Protein AF-A0A4V1RQA1-F1 (afdb_monomer)

Structure (mmCIF, N/CA/C/O backbone):
data_AF-A0A4V1RQA1-F1
#
_entry.id   AF-A0A4V1RQA1-F1
#
loop_
_atom_site.group_PDB
_atom_site.id
_atom_site.type_symbol
_atom_site.label_atom_id
_atom_site.label_alt_id
_atom_site.label_comp_id
_atom_site.label_asym_id
_atom_site.label_entity_id
_atom_site.label_seq_id
_atom_site.pdbx_PDB_ins_code
_atom_site.Cartn_x
_atom_site.Cartn_y
_atom_site.Cartn_z
_atom_site.occupancy
_atom_site.B_iso_or_equiv
_atom_site.auth_seq_id
_atom_site.auth_comp_id
_atom_site.auth_asym_id
_atom_site.auth_atom_id
_atom_site.pdbx_PDB_model_num
ATOM 1 N N . MET A 1 1 ? 8.303 -8.790 -2.293 1.00 93.56 1 MET A N 1
ATOM 2 C CA . MET A 1 1 ? 8.336 -7.362 -2.661 1.00 93.56 1 MET A CA 1
ATOM 3 C C . MET A 1 1 ? 8.379 -6.542 -1.386 1.00 93.56 1 MET A C 1
ATOM 5 O O . MET A 1 1 ? 7.688 -6.918 -0.443 1.00 93.56 1 MET A O 1
ATOM 9 N N . ARG A 1 2 ? 9.182 -5.478 -1.336 1.00 96.75 2 ARG A N 1
ATOM 10 C CA . ARG A 1 2 ? 9.127 -4.486 -0.250 1.00 96.75 2 ARG A CA 1
ATOM 11 C C . ARG A 1 2 ? 8.047 -3.449 -0.560 1.00 96.75 2 ARG A C 1
ATOM 13 O O . ARG A 1 2 ? 7.865 -3.123 -1.731 1.00 96.75 2 ARG A O 1
ATOM 20 N N . VAL A 1 3 ? 7.338 -2.969 0.451 1.00 98.25 3 VAL A N 1
ATOM 21 C CA . VAL A 1 3 ? 6.314 -1.930 0.291 1.00 98.25 3 VAL A CA 1
ATOM 22 C C . VAL A 1 3 ? 6.918 -0.552 0.524 1.00 98.25 3 VAL A C 1
ATOM 24 O O . VAL A 1 3 ? 7.592 -0.327 1.526 1.00 98.25 3 VAL A O 1
ATOM 27 N N . GLU A 1 4 ? 6.651 0.366 -0.397 1.00 98.38 4 GLU A N 1
ATOM 28 C CA . GLU A 1 4 ? 7.039 1.772 -0.309 1.00 98.38 4 GLU A CA 1
ATOM 29 C C . GLU A 1 4 ? 5.863 2.674 -0.683 1.00 98.38 4 GLU A C 1
ATOM 31 O O . GLU A 1 4 ? 4.895 2.238 -1.307 1.00 98.38 4 GLU A O 1
ATOM 36 N N . TYR A 1 5 ? 5.948 3.943 -0.299 1.00 98.38 5 TYR A N 1
ATOM 37 C CA . TYR A 1 5 ? 4.996 4.959 -0.725 1.00 98.38 5 TYR A CA 1
ATOM 38 C C . TYR A 1 5 ? 5.570 5.777 -1.868 1.00 98.38 5 TYR A C 1
ATOM 40 O O . TYR A 1 5 ? 6.693 6.270 -1.773 1.00 98.38 5 TYR A O 1
ATOM 48 N N . GLU A 1 6 ? 4.737 6.038 -2.867 1.00 98.00 6 GLU A N 1
ATOM 49 C CA . GLU A 1 6 ? 4.892 7.254 -3.657 1.00 98.00 6 GLU A CA 1
ATOM 50 C C . GLU A 1 6 ? 4.411 8.463 -2.836 1.00 98.00 6 GLU A C 1
ATOM 52 O O . GLU A 1 6 ? 3.561 8.305 -1.947 1.00 98.00 6 GLU A O 1
ATOM 57 N N . PRO A 1 7 ? 4.878 9.691 -3.136 1.00 98.00 7 PRO A N 1
ATOM 58 C CA . PRO A 1 7 ? 4.455 10.890 -2.412 1.00 98.00 7 PRO A CA 1
ATOM 59 C C . PRO A 1 7 ? 2.929 11.041 -2.318 1.00 98.00 7 PRO A C 1
ATOM 61 O O . PRO A 1 7 ? 2.405 11.364 -1.253 1.00 98.00 7 PRO A O 1
ATOM 64 N N . SER A 1 8 ? 2.205 10.734 -3.400 1.00 98.06 8 SER A N 1
ATOM 65 C CA . SER A 1 8 ? 0.737 10.781 -3.434 1.00 98.06 8 SER A CA 1
ATOM 66 C C . SER A 1 8 ? 0.085 9.743 -2.519 1.00 98.06 8 SER A C 1
ATOM 68 O O . SER A 1 8 ? -0.908 10.048 -1.860 1.00 98.06 8 SER A O 1
ATOM 70 N N . GLY A 1 9 ? 0.655 8.539 -2.432 1.00 98.25 9 GLY A N 1
ATOM 71 C CA . GLY A 1 9 ? 0.155 7.482 -1.560 1.00 98.25 9 GLY A CA 1
ATOM 72 C C . GLY A 1 9 ? 0.349 7.832 -0.091 1.00 98.25 9 GLY A C 1
ATOM 73 O O . GLY A 1 9 ? -0.576 7.667 0.703 1.00 98.25 9 GLY A O 1
ATOM 74 N N . LEU A 1 10 ? 1.513 8.391 0.260 1.00 98.38 10 LEU A N 1
ATOM 75 C CA . LEU A 1 10 ? 1.777 8.867 1.617 1.00 98.38 10 LEU A CA 1
ATOM 76 C C . LEU A 1 10 ? 0.804 9.986 2.011 1.00 98.38 10 LEU A C 1
ATOM 78 O O . LEU A 1 10 ? 0.210 9.925 3.088 1.00 98.38 10 LEU A O 1
ATOM 82 N N . SER A 1 11 ? 0.590 10.970 1.130 1.00 98.44 11 SER A N 1
ATOM 83 C CA . SER A 1 11 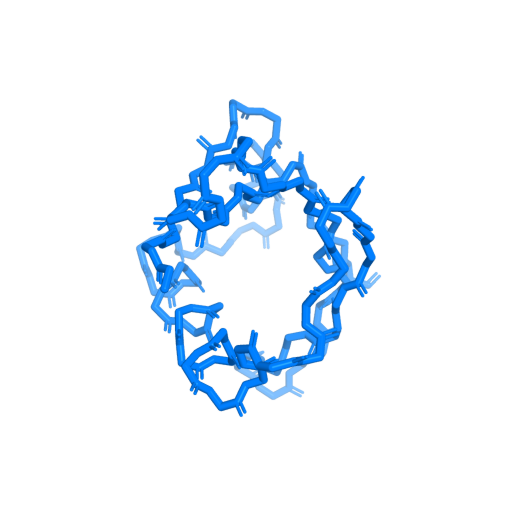? -0.394 12.033 1.366 1.00 98.44 11 SER A CA 1
ATOM 84 C C . SER A 1 11 ? -1.815 11.487 1.522 1.00 98.44 11 SER A C 1
ATOM 86 O O . SER A 1 11 ? -2.543 11.949 2.396 1.00 98.44 11 SER A O 1
ATOM 88 N N . ALA A 1 12 ? -2.218 10.488 0.731 1.00 98.38 12 ALA A N 1
ATOM 89 C CA . ALA A 1 12 ? -3.539 9.869 0.847 1.00 98.38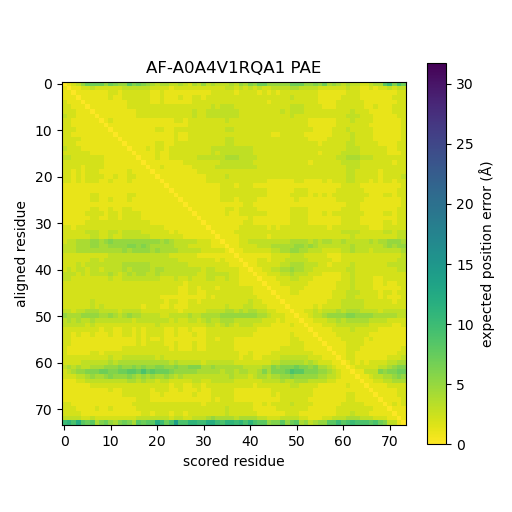 12 ALA A CA 1
ATOM 90 C C . ALA A 1 12 ? -3.743 9.194 2.215 1.00 98.38 12 ALA A C 1
ATOM 92 O O . ALA A 1 12 ? -4.751 9.432 2.877 1.00 98.38 12 ALA A O 1
ATOM 93 N N . VAL A 1 13 ? -2.758 8.421 2.680 1.00 98.06 13 VAL A N 1
ATOM 94 C CA . VAL A 1 13 ? -2.787 7.775 4.004 1.00 98.06 13 VAL A CA 1
ATOM 95 C C . VAL A 1 13 ? -2.862 8.804 5.134 1.00 98.06 13 VAL A C 1
ATOM 97 O O . VAL A 1 13 ? -3.670 8.653 6.051 1.00 98.06 13 VAL A O 1
ATOM 100 N N . GLN A 1 14 ? -2.082 9.883 5.044 1.00 97.88 14 GLN A N 1
ATOM 101 C CA . GLN A 1 14 ? -2.098 10.969 6.028 1.00 97.88 14 GLN A CA 1
ATOM 102 C C . GLN A 1 14 ? -3.432 11.729 6.040 1.00 97.88 14 GLN A C 1
ATOM 104 O O . GLN A 1 14 ? -3.950 12.029 7.113 1.00 97.88 14 GLN A O 1
ATOM 109 N N . ASN A 1 15 ? -4.027 11.989 4.871 1.00 97.94 15 ASN A N 1
ATOM 110 C CA . ASN A 1 15 ? -5.335 12.644 4.757 1.00 97.94 15 ASN A CA 1
ATOM 111 C C . ASN A 1 15 ? -6.473 11.795 5.339 1.00 97.94 15 ASN A C 1
ATOM 113 O O . ASN A 1 15 ? -7.449 12.340 5.848 1.00 97.94 15 ASN A O 1
ATOM 117 N N . LEU A 1 16 ? -6.340 10.467 5.294 1.00 96.94 16 LEU A N 1
ATOM 118 C CA . LEU A 1 16 ? -7.250 9.531 5.957 1.00 96.94 16 LEU A CA 1
ATOM 119 C C . LEU A 1 16 ? -7.007 9.430 7.477 1.00 96.94 16 LEU A C 1
ATOM 121 O O . LEU A 1 16 ? -7.718 8.691 8.155 1.00 96.94 16 LEU A O 1
ATOM 125 N N . GLY A 1 17 ? -6.015 10.145 8.022 1.00 97.31 17 GLY A N 1
ATOM 126 C CA . GLY A 1 17 ? -5.666 10.111 9.444 1.00 97.31 17 GLY A CA 1
ATOM 127 C C . GLY A 1 17 ? -5.034 8.792 9.895 1.00 97.31 17 GLY A C 1
ATOM 128 O O . GLY A 1 17 ? -5.075 8.468 11.081 1.00 97.31 17 GLY A O 1
ATOM 129 N N . LEU A 1 18 ? -4.480 8.011 8.965 1.00 97.25 18 LEU A N 1
ATOM 130 C CA . LEU A 1 18 ? -3.870 6.716 9.255 1.00 97.25 18 LEU A CA 1
ATOM 131 C C . LEU A 1 18 ? -2.393 6.873 9.631 1.00 97.25 18 LEU A C 1
ATOM 133 O O . LEU A 1 18 ? -1.675 7.713 9.086 1.00 97.25 18 LEU A O 1
ATOM 137 N N . ASP A 1 19 ? -1.912 6.001 10.517 1.00 98.00 19 ASP A N 1
ATOM 138 C CA . ASP A 1 19 ? -0.478 5.857 10.766 1.00 98.00 19 ASP A CA 1
ATOM 139 C C . ASP A 1 19 ? 0.197 5.212 9.547 1.00 98.00 19 ASP A C 1
ATOM 141 O O . ASP A 1 19 ? -0.082 4.063 9.193 1.00 98.00 19 ASP A O 1
ATOM 145 N N . ALA A 1 20 ? 1.088 5.960 8.894 1.00 97.75 20 ALA A N 1
ATOM 146 C CA . ALA A 1 20 ? 1.697 5.528 7.642 1.00 97.75 20 ALA A CA 1
ATOM 147 C C . ALA A 1 20 ? 2.587 4.288 7.785 1.00 97.75 20 ALA A C 1
ATOM 149 O O . ALA A 1 20 ? 2.657 3.478 6.856 1.00 97.75 20 ALA A O 1
ATOM 150 N N . ILE A 1 21 ? 3.239 4.107 8.934 1.00 98.00 21 ILE A N 1
ATOM 151 C CA . ILE A 1 21 ? 4.126 2.966 9.176 1.00 98.00 21 ILE A CA 1
ATOM 152 C C . ILE A 1 21 ? 3.280 1.713 9.410 1.00 98.00 21 ILE A C 1
ATOM 154 O O . ILE A 1 21 ? 3.499 0.679 8.775 1.00 98.00 21 ILE A O 1
ATOM 158 N N . ALA A 1 22 ? 2.278 1.802 10.281 1.00 98.12 22 ALA A N 1
ATOM 159 C CA . ALA A 1 22 ? 1.383 0.694 10.577 1.00 98.12 22 ALA A CA 1
ATOM 160 C C . ALA A 1 22 ? 0.545 0.288 9.351 1.00 98.12 22 ALA A C 1
ATOM 162 O O . ALA A 1 22 ? 0.391 -0.909 9.094 1.00 98.12 22 ALA A O 1
ATOM 163 N N . PHE A 1 23 ? 0.089 1.250 8.541 1.00 98.44 23 PHE A N 1
ATOM 164 C CA . PHE A 1 23 ? -0.607 0.953 7.289 1.00 98.44 23 PHE A CA 1
ATOM 165 C C . PHE A 1 23 ? 0.311 0.257 6.272 1.00 98.44 23 PHE A C 1
ATOM 167 O O . PHE A 1 23 ? -0.074 -0.765 5.705 1.00 98.44 23 PHE A O 1
ATOM 174 N N . ALA A 1 24 ? 1.556 0.722 6.099 1.00 98.38 24 ALA A N 1
ATOM 175 C CA . ALA A 1 24 ? 2.520 0.061 5.214 1.00 98.38 24 ALA A CA 1
ATOM 176 C C . ALA A 1 24 ? 2.806 -1.384 5.647 1.00 98.38 24 ALA A C 1
ATOM 178 O O . ALA A 1 24 ? 2.908 -2.267 4.798 1.00 98.38 24 ALA A O 1
ATOM 179 N N . ASN A 1 25 ? 2.861 -1.654 6.956 1.00 98.44 25 ASN A N 1
ATOM 180 C CA . ASN A 1 25 ? 3.010 -3.013 7.481 1.00 98.44 25 ASN A CA 1
ATOM 181 C C . ASN A 1 25 ? 1.807 -3.910 7.140 1.00 98.44 25 ASN A C 1
ATOM 183 O O . ASN A 1 25 ? 1.992 -5.084 6.813 1.00 98.44 25 ASN A O 1
ATOM 187 N N . ALA A 1 26 ? 0.584 -3.374 7.168 1.00 98.31 26 ALA A N 1
ATOM 188 C CA . ALA A 1 26 ? -0.610 -4.114 6.756 1.00 98.31 26 ALA A CA 1
ATOM 189 C C . ALA A 1 26 ? -0.596 -4.427 5.250 1.00 98.31 26 ALA A C 1
ATOM 191 O O . ALA A 1 26 ? -0.845 -5.568 4.850 1.00 98.31 26 ALA A O 1
ATOM 192 N N . VAL A 1 27 ? -0.211 -3.455 4.417 1.00 98.44 27 VAL A N 1
ATOM 193 C CA . VAL A 1 27 ? -0.004 -3.674 2.976 1.00 98.44 27 VAL A CA 1
ATOM 194 C C . VAL A 1 27 ? 1.103 -4.710 2.747 1.00 98.44 27 VAL A C 1
ATOM 196 O O . VAL A 1 27 ? 0.934 -5.616 1.936 1.00 98.44 27 VAL A O 1
ATOM 199 N N . GLN A 1 28 ? 2.205 -4.651 3.501 1.00 98.56 28 GLN A N 1
ATOM 200 C CA . GLN A 1 28 ? 3.307 -5.612 3.412 1.00 98.56 28 GLN A CA 1
ATOM 201 C C . GLN A 1 28 ? 2.852 -7.037 3.747 1.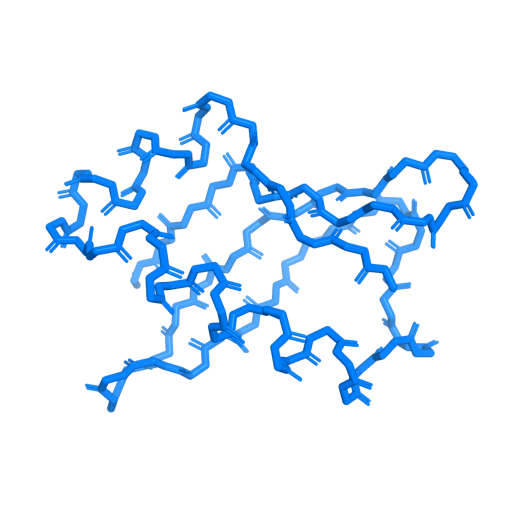00 98.56 28 GLN A C 1
ATOM 203 O O . GLN A 1 28 ? 3.236 -7.980 3.052 1.00 98.56 28 GLN A O 1
ATOM 208 N N . ALA A 1 29 ? 2.011 -7.207 4.770 1.00 98.19 29 ALA A N 1
ATOM 209 C CA . ALA A 1 29 ? 1.420 -8.499 5.105 1.00 98.19 29 ALA A CA 1
ATOM 210 C C . ALA A 1 29 ? 0.543 -9.032 3.960 1.00 98.19 29 ALA A C 1
ATOM 212 O O . ALA A 1 29 ? 0.682 -10.192 3.569 1.00 98.19 29 ALA A O 1
ATOM 213 N N . TRP A 1 30 ? -0.293 -8.176 3.365 1.00 97.81 30 TRP A N 1
ATOM 214 C CA . TRP A 1 30 ? -1.110 -8.544 2.208 1.00 97.81 30 TRP A CA 1
ATOM 215 C C . TRP A 1 30 ? -0.254 -8.940 0.994 1.00 97.81 30 TRP A C 1
ATOM 217 O O . TRP A 1 30 ? -0.509 -9.974 0.373 1.00 97.81 30 TRP A O 1
ATOM 227 N N . VAL A 1 31 ? 0.797 -8.172 0.691 1.00 97.75 31 VAL A N 1
ATOM 228 C CA . VAL A 1 31 ? 1.741 -8.445 -0.406 1.00 97.75 31 VAL A CA 1
ATOM 229 C C . VAL A 1 31 ? 2.447 -9.786 -0.208 1.00 97.75 31 VAL A C 1
ATOM 231 O O . VAL A 1 31 ? 2.605 -10.541 -1.165 1.00 97.75 31 VAL A O 1
ATOM 234 N N . ASN A 1 32 ? 2.837 -10.123 1.023 1.00 97.12 32 ASN A N 1
ATOM 235 C CA . ASN A 1 32 ? 3.490 -11.400 1.320 1.00 97.12 32 ASN A CA 1
ATOM 236 C C . ASN A 1 32 ? 2.586 -12.607 1.021 1.00 97.12 32 ASN A C 1
ATOM 238 O O . ASN A 1 32 ? 3.085 -13.631 0.553 1.00 97.12 32 ASN A O 1
ATOM 242 N N . VAL A 1 33 ? 1.275 -12.478 1.252 1.00 97.25 33 VAL A N 1
ATOM 243 C CA . VAL A 1 33 ? 0.280 -13.526 0.965 1.00 97.25 33 VAL A CA 1
ATOM 244 C C . VAL A 1 33 ? -0.057 -13.597 -0.527 1.00 97.25 33 VAL A C 1
ATOM 246 O O . VAL A 1 33 ? -0.217 -14.687 -1.066 1.00 97.25 33 VAL A O 1
ATOM 249 N N . ASN A 1 34 ? -0.136 -12.454 -1.210 1.00 96.31 34 ASN A N 1
ATOM 250 C CA . ASN A 1 34 ? -0.651 -12.367 -2.581 1.00 96.31 34 ASN A CA 1
ATOM 251 C C . ASN A 1 34 ? 0.436 -12.242 -3.653 1.00 96.31 34 ASN A C 1
ATOM 253 O O . ASN A 1 34 ? 0.112 -11.987 -4.809 1.00 96.31 34 ASN A O 1
ATOM 257 N N . LYS A 1 35 ? 1.713 -12.422 -3.295 1.00 91.56 35 LYS A N 1
ATOM 258 C CA . LYS A 1 35 ? 2.881 -12.138 -4.149 1.00 91.56 35 LYS A CA 1
ATOM 259 C C . LYS A 1 35 ? 2.793 -12.689 -5.581 1.00 91.56 35 LYS A C 1
ATOM 261 O O . LYS A 1 35 ? 3.311 -12.055 -6.490 1.00 91.56 35 LYS A O 1
ATOM 266 N N . GLU A 1 36 ? 2.157 -13.846 -5.774 1.00 91.81 36 GLU A N 1
ATOM 267 C CA . GLU A 1 36 ? 2.050 -14.536 -7.070 1.00 91.81 36 GLU A CA 1
ATOM 268 C C . GLU A 1 36 ? 0.938 -13.965 -7.966 1.00 91.81 36 GLU A C 1
ATOM 270 O O . GLU A 1 36 ? 0.969 -14.156 -9.176 1.00 91.81 36 GLU A O 1
ATOM 275 N N . ASN A 1 37 ? -0.011 -13.227 -7.381 1.00 93.94 37 ASN A N 1
ATOM 276 C CA . ASN A 1 37 ? -1.182 -12.663 -8.057 1.00 93.94 37 ASN A CA 1
ATOM 277 C C . ASN A 1 37 ? -1.087 -11.139 -8.255 1.00 93.94 37 ASN A C 1
ATOM 279 O O . ASN A 1 37 ? -2.036 -10.515 -8.728 1.00 93.94 37 ASN A O 1
ATOM 283 N N . ILE A 1 38 ? 0.028 -10.516 -7.860 1.00 95.94 38 ILE A N 1
ATOM 284 C CA . ILE A 1 38 ? 0.244 -9.077 -8.040 1.00 95.94 38 ILE A CA 1
ATOM 285 C C . ILE A 1 38 ? 0.489 -8.795 -9.522 1.00 95.94 38 ILE A C 1
ATOM 287 O O . ILE A 1 38 ? 1.384 -9.379 -10.133 1.00 95.94 38 ILE A O 1
ATOM 291 N N . ASN A 1 39 ? -0.292 -7.875 -10.095 1.00 96.38 39 ASN A N 1
ATOM 292 C CA . ASN A 1 39 ? -0.147 -7.501 -11.495 1.00 96.38 39 ASN A CA 1
ATOM 293 C C . ASN A 1 39 ? 1.160 -6.706 -11.689 1.00 96.38 39 ASN A C 1
ATOM 295 O O . ASN A 1 39 ? 1.299 -5.634 -11.088 1.00 96.38 39 ASN A O 1
ATOM 299 N N . PRO A 1 40 ? 2.094 -7.165 -12.546 1.00 95.06 40 PRO A N 1
ATOM 300 C CA . PRO A 1 40 ? 3.340 -6.450 -12.821 1.00 95.06 40 PRO A CA 1
ATOM 301 C C . PRO A 1 40 ? 3.146 -5.057 -13.439 1.00 95.06 40 PRO A C 1
ATOM 303 O O . PRO A 1 40 ? 4.071 -4.255 -13.446 1.00 95.06 40 PRO A O 1
ATOM 306 N N . GLN A 1 41 ? 1.958 -4.750 -13.963 1.00 95.31 41 GLN A N 1
ATOM 307 C CA . GLN A 1 41 ? 1.626 -3.436 -14.523 1.00 95.31 41 GLN A CA 1
ATOM 308 C C . GLN A 1 41 ? 0.971 -2.491 -13.499 1.00 95.31 41 GLN A C 1
ATOM 310 O O . GLN A 1 41 ? 0.602 -1.371 -13.845 1.00 95.31 41 GLN A O 1
ATOM 315 N N . GLY A 1 42 ? 0.825 -2.928 -12.244 1.00 96.50 42 GLY A N 1
ATOM 316 C CA . GLY A 1 42 ? 0.064 -2.219 -11.219 1.00 96.50 42 GLY A CA 1
ATOM 317 C C . GLY A 1 42 ? -1.425 -2.570 -11.222 1.00 96.50 42 GLY A C 1
ATOM 318 O O . GLY A 1 42 ? -1.909 -3.384 -12.013 1.00 96.50 42 GLY A O 1
ATOM 319 N N . GLY A 1 43 ? -2.169 -1.973 -10.296 1.00 97.44 43 GLY A N 1
ATOM 320 C CA . GLY A 1 43 ? -3.596 -2.237 -10.144 1.00 97.44 43 GLY A 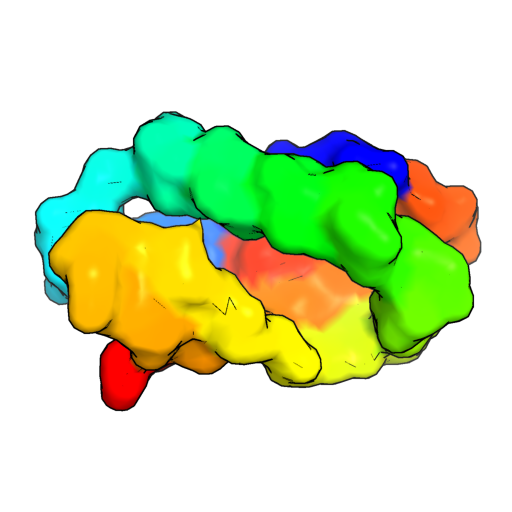CA 1
ATOM 321 C C . GLY A 1 43 ? -4.172 -1.688 -8.847 1.00 97.44 43 GLY A C 1
ATOM 322 O O . GLY A 1 43 ? -3.638 -0.755 -8.257 1.00 97.44 43 GLY A O 1
ATOM 323 N N . ASN A 1 44 ? -5.276 -2.288 -8.405 1.00 98.00 44 ASN A N 1
ATOM 324 C CA . ASN A 1 44 ? -5.908 -1.984 -7.125 1.00 98.00 44 ASN A CA 1
ATOM 325 C C . ASN A 1 44 ? -5.932 -3.238 -6.246 1.00 98.00 44 ASN A C 1
ATOM 327 O O . ASN A 1 44 ? -6.156 -4.341 -6.745 1.00 98.00 44 ASN A O 1
ATOM 331 N N . ALA A 1 45 ? -5.728 -3.067 -4.944 1.00 97.56 45 ALA A N 1
ATOM 332 C CA . ALA A 1 45 ? -5.814 -4.118 -3.937 1.00 97.56 45 ALA A CA 1
ATOM 333 C C . ALA A 1 45 ? -6.743 -3.684 -2.798 1.00 97.56 45 ALA A C 1
ATOM 335 O O . ALA A 1 45 ? -6.764 -2.515 -2.425 1.00 97.56 45 ALA A O 1
ATOM 336 N N . GLN A 1 46 ? -7.505 -4.627 -2.243 1.00 97.94 46 GLN A N 1
ATOM 337 C CA . GLN A 1 46 ? -8.300 -4.408 -1.033 1.00 97.94 46 GLN A CA 1
ATOM 338 C C . GLN A 1 46 ? -7.468 -4.819 0.181 1.00 97.94 46 GLN A C 1
ATOM 340 O O . GLN A 1 46 ? -7.137 -5.998 0.331 1.00 97.94 46 GLN A O 1
ATOM 345 N N . ILE A 1 47 ? -7.111 -3.851 1.023 1.00 97.94 47 ILE A N 1
ATOM 346 C CA . ILE A 1 47 ? -6.236 -4.051 2.179 1.00 97.94 47 ILE A CA 1
ATOM 347 C C . ILE A 1 47 ? -7.062 -3.959 3.466 1.00 97.94 47 ILE A C 1
ATOM 349 O O . ILE A 1 47 ? -7.541 -2.870 3.798 1.00 97.94 47 ILE A O 1
ATOM 353 N N . PRO A 1 48 ? -7.221 -5.068 4.211 1.00 96.50 48 PRO A N 1
ATOM 354 C CA . PRO A 1 48 ? -7.876 -5.034 5.507 1.00 96.50 48 PRO A CA 1
ATOM 355 C C . PRO A 1 48 ? -6.970 -4.352 6.539 1.00 96.50 48 PRO A C 1
ATOM 357 O O . PRO A 1 48 ? -5.841 -4.786 6.777 1.00 96.50 48 PRO A O 1
ATOM 360 N N . TYR A 1 49 ? -7.465 -3.296 7.179 1.00 97.25 49 TYR A N 1
ATOM 361 C CA . TYR A 1 49 ? -6.754 -2.557 8.218 1.00 97.25 49 TYR A CA 1
ATOM 362 C C . TYR A 1 49 ? -7.739 -1.956 9.226 1.00 97.25 49 TYR A C 1
ATOM 364 O O . TYR A 1 49 ? -8.718 -1.324 8.841 1.00 97.25 49 TYR A O 1
ATOM 372 N N . LEU A 1 50 ? -7.498 -2.175 10.525 1.00 94.88 50 LEU A N 1
ATOM 373 C CA . LEU A 1 50 ? -8.332 -1.670 11.632 1.00 94.88 50 LEU A CA 1
ATOM 374 C C . LEU A 1 50 ? -9.846 -1.942 11.483 1.00 94.88 50 LEU A C 1
ATOM 376 O O . LEU A 1 50 ? -10.672 -1.131 11.882 1.00 94.88 50 LEU A O 1
ATOM 380 N N . GLY A 1 51 ? -10.220 -3.097 10.921 1.00 94.00 51 GLY A N 1
ATOM 381 C CA . GLY A 1 51 ? -11.628 -3.475 10.725 1.00 94.00 51 GLY A CA 1
ATOM 382 C C . GLY A 1 51 ? -12.286 -2.883 9.473 1.00 94.00 51 GLY A C 1
ATOM 383 O O . GLY A 1 51 ? -13.478 -3.087 9.259 1.00 94.00 51 GLY A O 1
ATOM 384 N N . HIS A 1 52 ? -11.515 -2.200 8.629 1.00 95.25 52 HIS A N 1
ATOM 385 C CA . HIS A 1 52 ? -11.956 -1.627 7.363 1.00 95.25 52 HIS A CA 1
ATOM 386 C C . HIS A 1 52 ? -11.191 -2.226 6.183 1.00 95.25 52 HIS A C 1
ATOM 388 O O . HIS A 1 52 ? -10.100 -2.760 6.363 1.00 95.25 52 HIS A O 1
ATOM 394 N N . ASN A 1 53 ? -11.745 -2.116 4.974 1.00 96.94 53 ASN A N 1
ATOM 395 C CA . ASN A 1 53 ? -11.056 -2.483 3.739 1.00 96.94 53 ASN A CA 1
ATOM 396 C C . ASN A 1 53 ? -10.737 -1.213 2.956 1.00 96.94 53 ASN A C 1
ATOM 398 O O . ASN A 1 53 ? -11.651 -0.510 2.541 1.00 96.94 53 ASN A O 1
ATOM 402 N N . TYR A 1 54 ? -9.451 -0.938 2.760 1.00 98.19 54 TYR A N 1
ATOM 403 C CA . TYR A 1 54 ? -8.991 0.205 1.981 1.00 98.19 54 TYR A CA 1
ATOM 404 C C . TYR A 1 54 ? -8.651 -0.231 0.562 1.00 98.19 54 TYR A C 1
ATOM 406 O O . TYR A 1 54 ? -7.957 -1.231 0.357 1.00 98.19 54 TYR A O 1
ATOM 414 N N . THR A 1 55 ? -9.082 0.554 -0.418 1.00 98.56 55 THR A N 1
ATOM 415 C CA . THR A 1 55 ? -8.638 0.399 -1.800 1.00 98.56 55 THR A CA 1
ATOM 416 C C . THR A 1 55 ? -7.271 1.053 -1.953 1.00 98.56 55 THR A C 1
ATOM 418 O O . THR A 1 55 ? -7.143 2.273 -1.870 1.00 98.56 55 THR A O 1
ATOM 421 N N . VAL A 1 56 ? -6.244 0.240 -2.187 1.00 98.56 56 VAL A N 1
ATOM 422 C CA . VAL A 1 56 ? -4.881 0.689 -2.475 1.00 98.56 56 VAL A CA 1
ATOM 423 C C . VAL A 1 56 ? -4.624 0.585 -3.969 1.00 98.56 56 VAL A C 1
ATOM 425 O O . VAL A 1 56 ? -4.568 -0.519 -4.511 1.00 98.56 56 VAL A O 1
ATOM 428 N N . THR A 1 57 ? -4.431 1.726 -4.626 1.00 98.75 57 THR A N 1
ATOM 429 C CA . THR A 1 57 ? -3.892 1.767 -5.990 1.00 98.75 57 THR A CA 1
ATOM 430 C C . THR A 1 57 ? -2.379 1.649 -5.914 1.00 98.75 57 THR A C 1
ATOM 432 O O . THR A 1 57 ?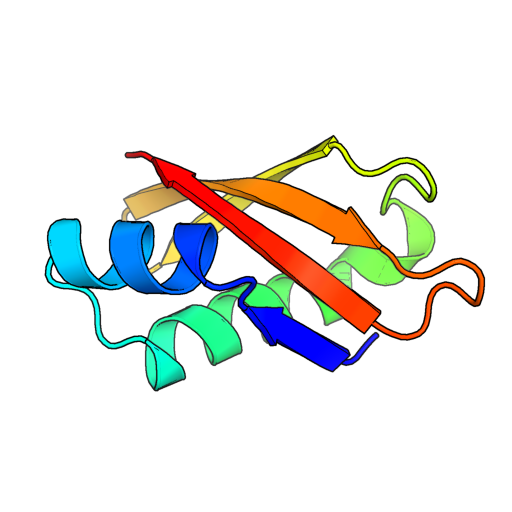 -1.738 2.377 -5.151 1.00 98.75 57 THR A O 1
ATOM 435 N N . TYR A 1 58 ? -1.807 0.745 -6.702 1.00 98.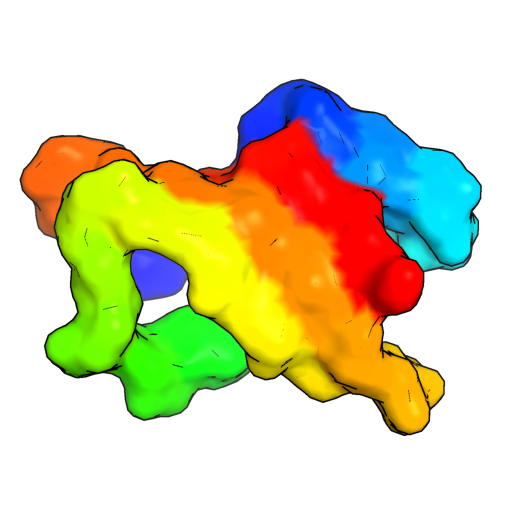50 58 TYR A N 1
ATOM 436 C CA . TYR A 1 58 ? -0.388 0.434 -6.660 1.00 98.50 58 TYR A CA 1
ATOM 437 C C . TYR A 1 58 ? 0.246 0.331 -8.041 1.00 98.50 58 TYR A C 1
ATOM 439 O O . TYR A 1 58 ? -0.403 -0.011 -9.032 1.00 98.50 58 TYR A O 1
ATOM 447 N N . THR A 1 59 ? 1.552 0.554 -8.069 1.00 98.19 59 THR A N 1
ATOM 448 C CA . THR A 1 59 ? 2.447 0.155 -9.157 1.00 98.19 59 THR A CA 1
ATOM 449 C C . THR A 1 59 ? 3.526 -0.765 -8.597 1.00 98.19 59 THR A C 1
ATOM 451 O O . THR A 1 59 ? 3.700 -0.886 -7.382 1.00 98.19 59 THR A O 1
ATOM 454 N N . VAL A 1 60 ? 4.248 -1.454 -9.475 1.00 97.00 60 VAL A N 1
ATOM 455 C CA . VAL A 1 60 ? 5.447 -2.205 -9.093 1.00 97.00 60 VAL A CA 1
ATOM 456 C C . VAL A 1 60 ? 6.616 -1.763 -9.959 1.00 97.00 60 VAL A C 1
ATOM 458 O O . VAL A 1 60 ? 6.419 -1.290 -11.079 1.00 97.00 60 VAL A O 1
ATOM 461 N N . ASN A 1 61 ? 7.839 -1.885 -9.448 1.00 95.31 61 ASN A N 1
ATOM 462 C CA . ASN A 1 61 ? 9.014 -1.659 -10.286 1.00 95.31 61 ASN A CA 1
ATOM 463 C C . ASN A 1 61 ? 9.191 -2.787 -11.317 1.00 95.31 61 ASN A C 1
ATOM 465 O O . ASN A 1 61 ? 8.669 -3.888 -11.153 1.00 95.31 61 ASN A O 1
ATOM 469 N N . ASN A 1 62 ? 9.999 -2.522 -12.347 1.00 90.69 62 ASN A N 1
ATOM 470 C CA . ASN A 1 62 ? 10.236 -3.454 -13.455 1.00 90.69 62 ASN A CA 1
ATOM 471 C C . ASN A 1 62 ? 10.732 -4.838 -13.002 1.00 90.69 62 ASN A C 1
ATOM 473 O O . ASN A 1 62 ? 10.360 -5.843 -13.597 1.00 90.69 62 ASN A O 1
ATOM 477 N N . ASP A 1 63 ? 11.524 -4.894 -11.929 1.00 92.62 63 ASP A N 1
ATOM 478 C CA . ASP A 1 63 ? 12.069 -6.149 -11.396 1.00 92.62 63 ASP A CA 1
ATOM 479 C C . ASP A 1 63 ? 11.097 -6.882 -10.452 1.00 92.62 63 ASP A C 1
ATOM 481 O O . ASP A 1 63 ? 11.454 -7.906 -9.871 1.00 92.62 63 ASP A O 1
ATOM 485 N N . MET A 1 64 ? 9.885 -6.350 -10.247 1.00 91.25 64 MET A N 1
ATOM 486 C CA . MET A 1 64 ? 8.873 -6.877 -9.322 1.00 91.25 64 MET A CA 1
ATOM 487 C C . MET A 1 64 ? 9.411 -7.107 -7.900 1.00 91.25 64 MET A C 1
ATOM 489 O O . MET A 1 64 ? 9.053 -8.068 -7.212 1.00 91.25 64 MET A O 1
ATOM 493 N N . THR A 1 65 ? 10.292 -6.223 -7.435 1.00 95.00 65 THR A N 1
ATOM 494 C CA . THR A 1 65 ? 10.884 -6.266 -6.092 1.00 95.00 65 THR A CA 1
ATOM 495 C C . THR A 1 65 ? 10.281 -5.236 -5.143 1.00 95.00 65 THR A C 1
ATOM 497 O O . THR A 1 65 ? 10.334 -5.448 -3.928 1.00 95.00 65 THR A O 1
ATOM 500 N N . VAL A 1 66 ? 9.653 -4.179 -5.661 1.00 97.19 66 VAL A N 1
ATOM 501 C CA . VAL A 1 66 ? 9.042 -3.087 -4.893 1.00 97.19 66 VAL A CA 1
ATOM 502 C C . VAL A 1 66 ? 7.582 -2.913 -5.298 1.00 97.19 66 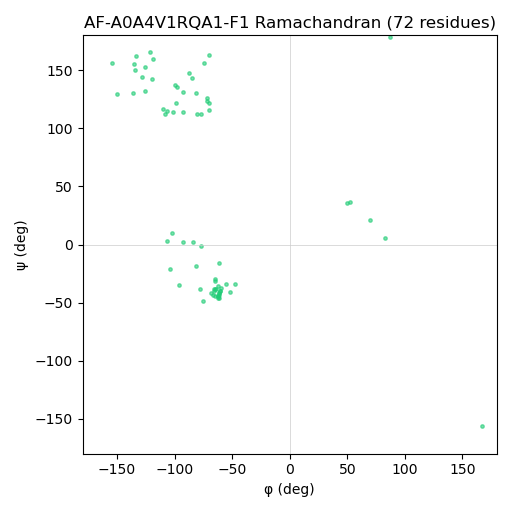VAL A C 1
ATOM 504 O O . VAL A 1 66 ? 7.263 -2.872 -6.484 1.00 97.19 66 VAL A O 1
ATOM 507 N N . PHE A 1 67 ? 6.711 -2.817 -4.297 1.00 98.19 67 PHE A N 1
ATOM 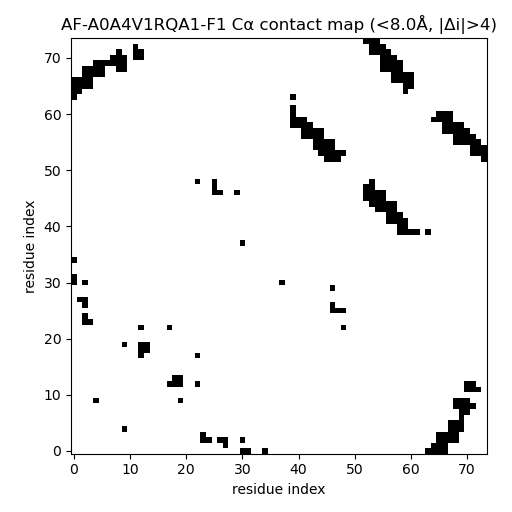508 C CA . PHE A 1 67 ? 5.295 -2.497 -4.420 1.00 98.19 67 PHE A CA 1
ATOM 509 C C . PHE A 1 67 ? 5.089 -1.066 -3.924 1.00 98.19 67 PHE A C 1
ATOM 511 O O . PHE A 1 67 ? 5.298 -0.786 -2.742 1.00 98.19 67 PHE A O 1
ATOM 518 N N . PHE A 1 68 ? 4.695 -0.171 -4.819 1.00 98.44 68 PHE A N 1
ATOM 519 C CA . PHE A 1 68 ? 4.506 1.239 -4.515 1.00 98.44 68 PHE A CA 1
ATOM 520 C C . PHE A 1 68 ? 3.035 1.539 -4.263 1.00 98.44 68 PHE A C 1
ATOM 522 O O . PHE A 1 68 ? 2.192 1.327 -5.133 1.00 98.44 68 PHE A O 1
ATOM 529 N N . ILE A 1 69 ? 2.724 2.069 -3.085 1.00 98.62 69 ILE A N 1
ATOM 530 C CA . ILE A 1 69 ? 1.407 2.611 -2.756 1.00 98.62 69 ILE A CA 1
ATOM 531 C C . ILE A 1 69 ? 1.295 3.986 -3.420 1.00 98.62 69 ILE A C 1
ATOM 533 O O . ILE A 1 69 ? 1.985 4.927 -3.025 1.00 98.62 69 ILE A O 1
ATOM 537 N N . VAL A 1 70 ? 0.421 4.102 -4.419 1.00 98.50 70 VAL A N 1
ATOM 538 C CA . VAL A 1 70 ? 0.221 5.329 -5.211 1.00 98.50 70 VAL A CA 1
ATOM 539 C C . VAL A 1 70 ? -0.954 6.149 -4.691 1.00 98.50 70 VAL A C 1
ATOM 541 O O . VAL A 1 70 ? -0.912 7.378 -4.718 1.00 98.50 70 VAL A O 1
ATOM 544 N N . ASN A 1 71 ? -2.003 5.485 -4.209 1.00 98.44 71 ASN A N 1
ATOM 545 C CA . ASN A 1 71 ? -3.173 6.128 -3.621 1.00 98.44 71 ASN A CA 1
ATOM 546 C C . ASN A 1 71 ? -3.859 5.180 -2.632 1.00 98.44 71 ASN A C 1
ATOM 548 O O . ASN A 1 71 ? -3.741 3.958 -2.759 1.00 98.44 71 ASN A O 1
ATOM 552 N N . VAL A 1 72 ? -4.602 5.745 -1.682 1.00 98.19 72 VAL A N 1
ATOM 553 C CA . VAL A 1 72 ? -5.401 4.994 -0.709 1.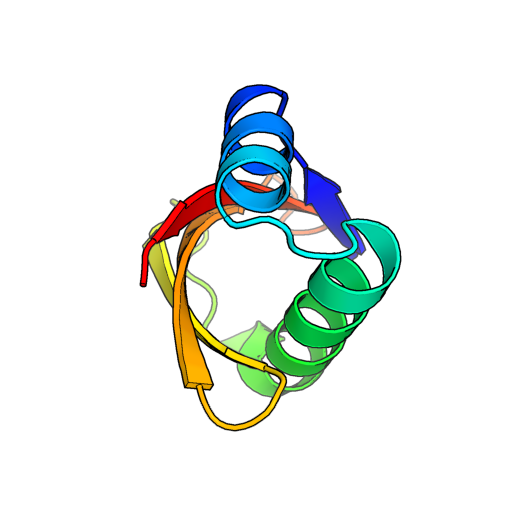00 98.19 72 VAL A CA 1
ATOM 554 C C . VAL A 1 72 ? -6.767 5.647 -0.574 1.00 98.19 72 VAL A C 1
ATOM 556 O O . VAL A 1 72 ? -6.871 6.862 -0.410 1.00 98.19 72 VAL A O 1
ATOM 559 N N . GLN A 1 73 ? -7.815 4.837 -0.665 1.00 96.69 73 GLN A N 1
ATOM 560 C CA . GLN A 1 73 ? -9.205 5.271 -0.575 1.00 96.69 73 GLN A CA 1
ATOM 561 C C . GLN A 1 73 ? -9.984 4.331 0.343 1.00 96.69 73 GLN A C 1
ATOM 563 O O . GLN A 1 73 ? -9.648 3.150 0.457 1.00 96.69 73 GLN A O 1
ATOM 568 N N . PHE A 1 74 ? -11.001 4.878 1.002 1.00 89.00 74 PHE A N 1
ATOM 569 C CA . PHE A 1 74 ? -11.966 4.135 1.805 1.00 89.00 74 PHE A CA 1
ATOM 570 C C . PHE A 1 74 ? -13.217 3.844 0.977 1.00 89.00 74 PHE A C 1
ATOM 572 O O . PHE A 1 74 ? -13.684 4.790 0.301 1.00 89.00 74 PHE A O 1
#

Nearest PDB structures (foldseek):
  3g5o-assembly1_B  TM=6.131E-01  e=1.214E-02  Mycobacterium tuberculosis H37Rv
  2kc9-assembly1_A  TM=5.300E-01  e=3.853E-03  Escherichia coli K-12
  4fxe-assembly1_E  TM=5.694E-01  e=1.214E-02  Escherichia coli K-12
  5mje-assembly1_A  TM=5.942E-01  e=1.214E-02  Vibrio cholerae
  7etr-assembly1_D  TM=5.548E-01  e=1.476E-01  Shewanella oneidensis MR-1

Radius of gyration: 11.04 Å; Cα contacts (8 Å, |Δi|>4): 128; chains: 1; bounding box: 24×27×26 Å

Mean predicted aligned error: 2.08 Å

Secondary structure (DSSP, 8-state):
-EEEE-HHHHHHHHHTT--HHHHHHHHHHHHHHHTTT--TT-EEEEEEETTEEEEEEEEE-TTS-EEEEEEEE-

Sequence (74 aa):
MRVEYEPSGLSAVQNLGLDAIAFANAVQAWVNVNKENINPQGGNAQIPYLGHNYTVTYTVNNDMTVFFIVNVQF

Organism: NCBI:txid2509717

Foldseek 3Di:
DQEDEDPALQVQCVVVVHDPVQQSVQVVVVCVVCVVPADQQWDWDFGDDPNHTKIFTWHADPVRPYIYGNHIGD

pLDDT: mean 96.91, std 2.12, range [89.0, 98.75]

Solvent-accessible surface area (backbone atoms only — not comparable to full-atom values): 4134 Å² total; per-residue (Å²): 103,50,68,47,69,36,74,58,14,48,50,32,32,50,73,71,71,45,59,65,67,66,49,46,52,44,47,38,53,51,46,69,75,42,62,90,74,60,53,76,86,28,52,76,44,79,41,73,53,98,94,40,63,30,44,34,34,33,41,40,46,96,84,63,49,38,38,31,34,46,33,52,44,120